Protein 8EI0 (pdb70)

Radius of gyration: 15.08 Å; Cα contacts (8 Å, |Δi|>4): 191; chains: 2; bounding box: 24×40×53 Å

B-factor: mean 26.37, std 10.29, range [13.26, 81.6]

Secondary structure (DSSP, 8-state):
--PPPHHHHHHHHHHHHHTT-HHHHHHHHHHHHHH-TT-HHHHHHHHHHHHHTT-HHHHHHHHHHHHHH-TT-HHHHHHHHHHHHHTT-HHHHHHHHHHHHHHHHHHT---TTHHHHHHHHHHHHHHHHHH-/--HHHHHH---

Structure (mmCIF, N/CA/C/O backbone):
data_8EI0
#
_entry.id   8EI0
#
_cell.length_a   82.560
_cell.length_b   46.960
_cell.length_c   53.620
_cell.angle_alpha   90.000
_cell.angle_beta   126.480
_cell.angle_gamma   90.000
#
_symmetry.space_group_name_H-M   'C 1 2 1'
#
loop_
_entity.id
_entity.type
_entity.pdbx_description
1 polymer 'E3 ubiquitin-protein ligase CHIP'
2 polymer H318
3 non-polymer 'SULFATE ION'
4 non-polymer "N,N'-(1,4-phenylene)diacetamide"
5 non-polymer 1,2-ETHANEDIOL
6 water water
#
loop_
_atom_site.group_PDB
_atom_site.id
_atom_site.type_symbol
_atom_site.label_atom_id
_atom_site.label_alt_id
_atom_site.label_comp_id
_atom_site.label_asym_id
_atom_site.label_entity_id
_atom_site.label_seq_id
_atom_site.pdbx_PDB_ins_code
_atom_site.Cartn_x
_atom_site.Cartn_y
_atom_site.Cartn_z
_atom_site.occupancy
_atom_site.B_iso_or_equiv
_atom_site.auth_seq_id
_atom_site.auth_comp_id
_atom_site.auth_asym_id
_atom_site.auth_atom_id
_atom_site.pdbx_PDB_model_num
ATOM 1 N N . GLY A 1 1 ? 12.548 -20.038 -19.302 1.00 43.46 21 GLY A N 1
ATOM 2 C CA . GLY A 1 1 ? 11.613 -19.169 -18.614 1.00 39.85 21 GLY A CA 1
ATOM 3 C C . GLY A 1 1 ? 11.836 -17.705 -18.940 1.00 39.50 21 GLY A C 1
ATOM 4 O O . GLY A 1 1 ? 12.482 -17.354 -19.933 1.00 42.29 21 GLY A O 1
ATOM 5 N N . ALA A 1 2 ? 11.297 -16.834 -18.098 1.00 34.66 22 ALA A N 1
ATOM 6 C CA . ALA A 1 2 ? 11.439 -15.399 -18.271 1.00 39.96 22 ALA A CA 1
ATOM 7 C C . ALA A 1 2 ? 12.240 -14.822 -17.114 1.00 41.68 22 ALA A C 1
ATOM 8 O O . ALA A 1 2 ? 12.051 -15.214 -15.957 1.00 48.77 22 ALA A O 1
ATOM 10 N N . SER A 1 3 ? 13.142 -13.898 -17.435 1.00 46.20 23 SER A N 1
ATOM 11 C CA . SER A 1 3 ? 13.783 -13.087 -16.416 1.00 47.55 23 SER A CA 1
ATOM 12 C C . SER A 1 3 ? 13.026 -11.775 -16.313 1.00 45.53 23 SER A C 1
ATOM 13 O O . SER A 1 3 ? 12.964 -11.022 -17.301 1.00 44.80 23 SER A O 1
ATOM 16 N N . PRO A 1 4 ? 12.432 -11.471 -15.170 1.00 42.95 24 PRO A N 1
ATOM 17 C CA . PRO A 1 4 ? 11.655 -10.234 -15.041 1.00 34.74 24 PRO A CA 1
ATOM 18 C C . PRO A 1 4 ? 12.541 -9.001 -15.157 1.00 38.58 24 PRO A C 1
ATOM 19 O O . PRO A 1 4 ? 13.772 -9.067 -15.137 1.00 36.48 24 PRO A O 1
ATOM 23 N N . SER A 1 5 ? 11.888 -7.853 -15.295 1.00 28.63 25 SER A N 1
ATOM 24 C CA . SER A 1 5 ? 12.603 -6.609 -15.096 1.00 29.83 25 SER A CA 1
ATOM 25 C C . SER A 1 5 ? 12.819 -6.393 -13.599 1.00 21.71 25 SER A C 1
ATOM 26 O O . SER A 1 5 ? 12.246 -7.092 -12.755 1.00 24.60 25 SER A O 1
ATOM 29 N N . ALA A 1 6 ? 13.687 -5.437 -13.284 1.00 28.29 26 ALA A N 1
ATOM 30 C CA . ALA A 1 6 ? 13.877 -5.055 -11.887 1.00 20.15 26 ALA A CA 1
ATOM 31 C C . ALA A 1 6 ? 12.578 -4.524 -11.281 1.00 25.31 26 ALA A C 1
ATOM 32 O O . ALA A 1 6 ? 12.228 -4.868 -10.145 1.00 24.21 26 ALA A O 1
ATOM 34 N N . GLN A 1 7 ? 11.838 -3.710 -12.042 1.00 25.46 27 GLN A N 1
ATOM 35 C CA . GLN A 1 7 ? 10.548 -3.202 -11.579 1.00 27.85 27 GLN A CA 1
ATOM 36 C C . GLN A 1 7 ? 9.599 -4.348 -11.263 1.00 21.54 27 GLN A C 1
ATOM 37 O O . GLN A 1 7 ? 8.867 -4.317 -10.268 1.00 23.53 27 GLN A O 1
ATOM 43 N N . GLU A 1 8 ? 9.596 -5.386 -12.097 1.00 27.31 28 GLU A N 1
ATOM 44 C CA . GLU A 1 8 ? 8.724 -6.516 -11.814 1.00 22.09 28 GLU A CA 1
ATOM 45 C C . GLU A 1 8 ? 9.138 -7.265 -10.549 1.00 21.72 28 GLU A C 1
ATOM 46 O O . GLU A 1 8 ? 8.280 -7.758 -9.811 1.00 24.62 28 GLU A O 1
ATOM 52 N N . LEU A 1 9 ? 10.441 -7.357 -10.273 1.00 22.92 29 LEU A N 1
ATOM 53 C CA . LEU A 1 9 ? 10.858 -8.019 -9.045 1.00 23.48 29 LEU A CA 1
ATOM 54 C C . LEU A 1 9 ? 10.597 -7.164 -7.809 1.00 17.98 29 LEU A C 1
ATOM 55 O O . LEU A 1 9 ? 10.302 -7.709 -6.736 1.00 20.50 29 LEU A O 1
ATOM 60 N N . LYS A 1 10 ? 10.692 -5.839 -7.939 1.00 18.50 30 LYS A N 1
ATOM 61 C CA . LYS A 1 10 ? 10.257 -4.973 -6.850 1.00 19.28 30 LYS A CA 1
ATOM 62 C C . LYS A 1 10 ? 8.792 -5.210 -6.520 1.00 17.57 30 LYS A C 1
ATOM 63 O O . LYS A 1 10 ? 8.412 -5.311 -5.351 1.00 18.06 30 LYS A O 1
ATOM 69 N N . GLU A 1 11 ? 7.946 -5.285 -7.549 1.00 18.66 31 GLU A N 1
ATOM 70 C CA . GLU A 1 11 ? 6.523 -5.477 -7.289 1.00 23.01 31 GLU A CA 1
ATOM 71 C C . GLU A 1 11 ? 6.273 -6.818 -6.627 1.00 18.60 31 GLU A C 1
ATOM 72 O O . GLU A 1 11 ? 5.479 -6.925 -5.693 1.00 20.75 31 GLU A O 1
ATOM 78 N N . GLN A 1 12 ? 6.982 -7.850 -7.079 1.00 20.69 32 GLN A N 1
ATOM 79 C CA . GLN A 1 12 ? 6.893 -9.153 -6.437 1.00 20.32 32 GLN A CA 1
ATOM 80 C C . GLN A 1 12 ? 7.360 -9.101 -4.983 1.00 19.73 32 GLN A C 1
ATOM 81 O O . GLN A 1 12 ? 6.714 -9.654 -4.091 1.00 22.80 32 GLN A O 1
ATOM 87 N N . GLY A 1 13 ? 8.476 -8.421 -4.716 1.00 19.10 33 GLY A N 1
ATOM 88 C CA . GLY A 1 13 ? 8.911 -8.262 -3.340 1.00 19.04 33 GLY A CA 1
ATOM 89 C C . GLY A 1 13 ? 7.902 -7.509 -2.495 1.00 17.54 33 GLY A C 1
ATOM 90 O O . GLY A 1 13 ? 7.687 -7.838 -1.326 1.00 18.47 33 GLY A O 1
ATOM 91 N N . ASN A 1 14 ? 7.261 -6.492 -3.085 1.00 18.00 34 ASN A N 1
ATOM 92 C CA . ASN A 1 14 ? 6.233 -5.748 -2.364 1.00 19.51 34 ASN A CA 1
ATOM 93 C C . ASN A 1 14 ? 5.085 -6.664 -1.975 1.00 18.19 34 ASN A C 1
ATOM 94 O O . ASN A 1 14 ? 4.593 -6.613 -0.842 1.00 20.45 34 ASN A O 1
ATOM 99 N N . ARG A 1 15 ? 4.663 -7.529 -2.902 1.00 19.06 35 ARG A N 1
ATOM 100 C CA . ARG A 1 15 ? 3.600 -8.476 -2.579 1.00 22.95 35 ARG A CA 1
ATOM 101 C C . ARG A 1 15 ? 4.024 -9.393 -1.441 1.00 23.35 35 ARG A C 1
ATOM 102 O O . ARG A 1 15 ? 3.284 -9.578 -0.472 1.00 23.34 35 ARG A O 1
ATOM 110 N N . LEU A 1 16 ? 5.238 -9.943 -1.519 1.00 22.92 36 LEU A N 1
ATOM 111 C CA . LEU A 1 16 ? 5.718 -10.798 -0.439 1.00 22.15 36 LEU A CA 1
ATOM 112 C C . LEU A 1 16 ? 5.806 -10.053 0.890 1.00 23.29 36 LEU A C 1
ATOM 113 O O . LEU A 1 16 ? 5.524 -10.625 1.950 1.00 22.83 36 LEU A O 1
ATOM 118 N N . PHE A 1 17 ? 6.229 -8.781 0.869 1.00 18.91 37 PHE A N 1
ATOM 119 C CA . PHE A 1 17 ? 6.278 -8.018 2.109 1.00 19.70 37 PHE A CA 1
ATOM 120 C C . PHE A 1 17 ? 4.900 -7.906 2.751 1.00 20.96 37 PHE A C 1
ATOM 121 O O . PHE A 1 17 ? 4.750 -8.079 3.964 1.00 22.21 37 PHE A O 1
ATOM 129 N N . VAL A 1 18 ? 3.882 -7.594 1.954 1.00 20.39 38 VAL A N 1
ATOM 130 C CA . VAL A 1 18 ? 2.548 -7.462 2.507 1.00 23.99 38 VAL A CA 1
ATOM 131 C C . VAL A 1 18 ? 2.073 -8.776 3.112 1.00 28.93 38 VAL A C 1
ATOM 132 O O . VAL A 1 18 ? 1.143 -8.797 3.914 1.00 28.10 38 VAL A O 1
ATOM 136 N N . GLY A 1 19 ? 2.770 -9.870 2.845 1.00 34.46 39 GLY A N 1
ATOM 137 C CA . GLY A 1 19 ? 2.379 -11.115 3.455 1.00 30.84 39 GLY A CA 1
ATOM 138 C C . GLY A 1 19 ? 3.285 -11.713 4.473 1.00 35.45 39 GLY A C 1
ATOM 139 O O . GLY A 1 19 ? 3.165 -12.916 4.748 1.00 32.12 39 GLY A O 1
ATOM 140 N N . ARG A 1 20 ? 4.170 -10.926 5.051 1.00 24.42 40 ARG A N 1
ATOM 141 C CA . ARG A 1 20 ? 4.910 -11.316 6.213 1.00 27.46 40 ARG A CA 1
ATOM 142 C C . ARG A 1 20 ? 5.889 -12.410 5.819 1.00 24.38 40 ARG A C 1
ATOM 143 O O . ARG A 1 20 ? 6.366 -13.160 6.668 1.00 34.02 40 ARG A O 1
ATOM 151 N N . LYS A 1 21 ? 6.148 -12.504 4.502 1.00 24.03 41 LYS A N 1
ATOM 152 C CA . LYS A 1 21 ? 7.174 -13.382 3.918 1.00 21.91 41 LYS A CA 1
ATOM 153 C C . LYS A 1 21 ? 8.454 -12.561 3.755 1.00 19.06 41 LYS A C 1
ATOM 154 O O . LYS A 1 21 ? 8.898 -12.250 2.645 1.00 20.12 41 LYS A O 1
ATOM 160 N N . TYR A 1 22 ? 9.047 -12.219 4.899 1.00 19.37 42 TYR A N 1
ATOM 161 C CA . TYR A 1 22 ? 10.118 -11.220 4.90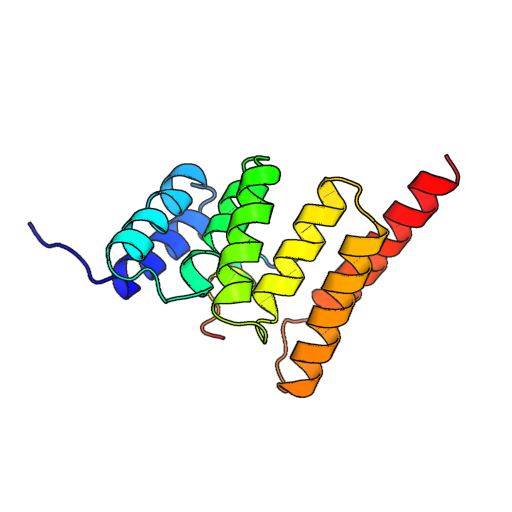3 1.00 19.43 42 TYR A CA 1
ATOM 162 C C . TYR A 1 22 ? 11.412 -11.708 4.270 1.00 21.52 42 TYR A C 1
ATOM 163 O O . TYR A 1 22 ? 12.003 -10.953 3.477 1.00 18.62 42 TYR A O 1
ATOM 172 N N . PRO A 1 23 ? 11.925 -12.912 4.572 1.00 18.42 43 PRO A N 1
ATOM 173 C CA . PRO A 1 23 ? 13.129 -13.381 3.863 1.00 18.18 43 PRO A CA 1
ATOM 174 C C . PRO A 1 23 ? 12.911 -13.521 2.370 1.00 17.31 43 PRO A C 1
ATOM 175 O O . PRO A 1 23 ? 13.793 -13.179 1.574 1.00 18.33 43 PRO A O 1
ATOM 179 N N . GLU A 1 24 ? 11.747 -14.026 1.964 1.00 17.90 44 GLU A N 1
ATOM 180 C CA . GLU A 1 24 ? 11.450 -14.145 0.547 1.00 15.38 44 GLU A CA 1
ATOM 181 C C . GLU A 1 24 ? 11.386 -12.783 -0.127 1.00 17.12 44 GLU A C 1
ATOM 182 O O . GLU A 1 24 ? 11.877 -12.617 -1.247 1.00 17.49 44 GLU A O 1
ATOM 188 N N . ALA A 1 25 ? 10.742 -11.812 0.522 1.00 17.52 45 ALA A N 1
ATOM 189 C CA . ALA A 1 25 ? 10.703 -10.460 -0.029 1.00 15.23 45 ALA A CA 1
ATOM 190 C C . ALA A 1 25 ? 12.111 -9.905 -0.175 1.00 14.37 45 ALA A C 1
ATOM 191 O O . ALA A 1 25 ? 12.463 -9.343 -1.215 1.00 15.84 45 ALA A O 1
ATOM 193 N N . ALA A 1 26 ? 12.931 -10.047 0.871 1.00 14.57 46 ALA A N 1
ATOM 194 C CA . ALA A 1 26 ? 14.288 -9.499 0.811 1.00 13.82 46 ALA A CA 1
ATOM 195 C C . ALA A 1 26 ? 15.072 -10.121 -0.333 1.00 14.17 46 ALA A C 1
ATOM 196 O O . ALA A 1 26 ? 15.806 -9.425 -1.043 1.00 15.63 46 ALA A O 1
ATOM 198 N N . ALA A 1 27 ? 14.916 -11.430 -0.550 1.00 17.18 47 ALA A N 1
ATOM 199 C CA . ALA A 1 27 ? 15.623 -12.054 -1.661 1.00 15.35 47 ALA A CA 1
ATOM 200 C C . ALA A 1 27 ? 15.148 -11.500 -2.998 1.00 14.76 47 ALA A C 1
ATOM 201 O O . ALA A 1 27 ? 15.951 -11.306 -3.917 1.00 16.33 47 ALA A O 1
ATOM 203 N N A CYS A 1 28 ? 13.840 -11.254 -3.135 0.51 16.64 48 CYS A N 1
ATOM 204 N N B CYS A 1 28 ? 13.864 -11.183 -3.099 0.49 16.66 48 CYS A N 1
ATOM 205 C CA A CYS A 1 28 ? 13.320 -10.641 -4.359 0.51 16.29 48 CYS A CA 1
ATOM 206 C CA B CYS A 1 28 ? 13.352 -10.673 -4.361 0.49 16.24 48 CYS A CA 1
ATOM 207 C C A CYS A 1 28 ? 13.943 -9.278 -4.604 0.51 14.98 48 CYS A C 1
ATOM 208 C C B CYS A 1 28 ? 13.848 -9.254 -4.626 0.49 14.96 48 CYS A C 1
ATOM 209 O O A CYS A 1 28 ? 14.370 -8.968 -5.723 0.51 15.07 48 CYS A O 1
ATOM 210 O O B CYS A 1 28 ? 14.150 -8.901 -5.774 0.49 15.02 48 CYS A O 1
ATOM 215 N N . TYR A 1 29 ? 13.956 -8.426 -3.575 1.00 15.62 49 TYR A N 1
ATOM 216 C CA . TYR A 1 29 ? 14.564 -7.115 -3.736 1.00 16.24 49 TYR A CA 1
ATOM 217 C C . TYR A 1 29 ? 16.029 -7.265 -4.110 1.00 15.49 49 TYR A C 1
ATOM 218 O O . TYR A 1 29 ? 16.557 -6.484 -4.903 1.00 15.05 49 TYR A O 1
ATOM 227 N N . GLY A 1 30 ? 16.700 -8.286 -3.563 1.00 14.84 50 GLY A N 1
ATOM 228 C CA . GLY A 1 30 ? 18.069 -8.545 -3.970 1.00 17.42 50 GLY A CA 1
ATOM 229 C C . GLY A 1 30 ? 18.186 -8.880 -5.445 1.00 14.75 50 GLY A C 1
ATOM 230 O O . GLY A 1 30 ? 19.144 -8.469 -6.109 1.00 16.39 50 GLY A O 1
ATOM 231 N N . ARG A 1 31 ? 17.221 -9.633 -5.980 1.00 14.26 51 ARG A N 1
ATOM 232 C CA . ARG A 1 31 ? 17.253 -9.945 -7.409 1.00 15.16 51 ARG A CA 1
ATOM 233 C C . ARG A 1 31 ? 16.976 -8.699 -8.247 1.00 15.65 51 ARG A C 1
ATOM 234 O O . ARG A 1 31 ? 17.543 -8.548 -9.336 1.00 15.83 51 ARG A O 1
ATOM 242 N N . ALA A 1 32 ? 16.133 -7.785 -7.743 1.00 14.13 52 ALA A N 1
ATOM 243 C CA . ALA A 1 32 ? 15.944 -6.497 -8.407 1.00 14.18 52 ALA A CA 1
ATOM 244 C C . ALA A 1 32 ? 17.240 -5.701 -8.443 1.00 13.71 52 ALA A C 1
ATOM 245 O O . ALA A 1 32 ? 17.589 -5.121 -9.475 1.00 16.12 52 ALA A O 1
ATOM 247 N N . ILE A 1 33 ? 17.973 -5.685 -7.325 1.00 13.26 53 ILE A N 1
ATOM 248 C CA . ILE A 1 33 ? 19.265 -5.008 -7.262 1.00 15.83 53 ILE A CA 1
ATOM 249 C C . ILE A 1 33 ? 20.246 -5.616 -8.257 1.00 14.05 53 ILE A C 1
ATOM 250 O O . ILE A 1 33 ? 20.983 -4.896 -8.939 1.00 17.32 53 ILE A O 1
ATOM 255 N N . THR A 1 34 ? 20.285 -6.946 -8.345 1.00 15.13 54 THR A N 1
ATOM 256 C CA . THR A 1 34 ? 21.139 -7.595 -9.340 1.00 15.35 54 THR A CA 1
ATOM 257 C C . THR A 1 34 ? 20.843 -7.071 -10.743 1.00 17.64 54 THR A C 1
ATOM 258 O O . THR A 1 34 ? 21.766 -6.833 -11.539 1.00 20.02 54 THR A O 1
ATOM 262 N N . ARG A 1 35 ? 19.571 -6.821 -11.048 1.00 17.17 55 ARG A N 1
ATOM 263 C CA . ARG A 1 35 ? 19.232 -6.321 -12.378 1.00 19.12 55 ARG A CA 1
ATOM 264 C C . ARG A 1 35 ? 19.531 -4.839 -12.525 1.00 19.77 55 ARG A C 1
ATOM 265 O O . ARG A 1 35 ? 20.009 -4.400 -13.575 1.00 22.80 55 ARG A O 1
ATOM 273 N N . ASN A 1 36 ? 19.240 -4.045 -11.508 1.00 17.98 56 ASN A N 1
ATOM 274 C CA . ASN A 1 36 ? 19.508 -2.608 -11.554 1.00 18.44 56 ASN A CA 1
ATOM 275 C C . ASN A 1 36 ? 19.880 -2.160 -10.159 1.00 17.65 56 ASN A C 1
ATOM 276 O O . ASN A 1 36 ? 19.002 -1.972 -9.300 1.00 15.72 56 ASN A O 1
ATOM 281 N N . PRO A 1 37 ? 21.167 -1.963 -9.888 1.00 19.16 57 PRO A N 1
ATOM 282 C CA . PRO A 1 37 ? 21.602 -1.569 -8.544 1.00 19.13 57 PRO A CA 1
ATOM 283 C C . PRO A 1 37 ? 21.571 -0.069 -8.287 1.00 23.56 57 PRO A C 1
ATOM 284 O O . PRO A 1 37 ? 22.033 0.360 -7.227 1.00 22.66 57 PRO A O 1
ATOM 288 N N . LEU A 1 38 ? 21.001 0.720 -9.203 1.00 20.75 58 LEU A N 1
ATOM 289 C CA . LEU A 1 38 ? 20.980 2.172 -9.092 1.00 21.75 58 LEU A CA 1
ATOM 290 C C . LEU A 1 38 ? 19.620 2.724 -8.671 1.00 21.29 58 LEU A C 1
ATOM 291 O O . LEU A 1 38 ? 19.357 3.923 -8.850 1.00 25.33 58 LEU A O 1
ATOM 296 N N . VAL A 1 39 ? 18.756 1.890 -8.100 1.00 18.10 59 VAL A N 1
ATOM 297 C CA . VAL A 1 39 ? 17.406 2.283 -7.711 1.00 16.92 59 VAL A CA 1
ATOM 298 C C . VAL A 1 39 ? 17.307 2.220 -6.187 1.00 18.94 59 VAL A C 1
ATOM 299 O O . VAL A 1 39 ? 17.343 1.136 -5.587 1.00 18.85 59 VAL A O 1
ATOM 303 N N . ALA A 1 40 ? 17.167 3.387 -5.553 1.00 18.48 60 ALA A N 1
ATOM 304 C CA . ALA A 1 40 ? 17.274 3.451 -4.099 1.00 18.54 60 ALA A CA 1
ATOM 305 C C . ALA A 1 40 ? 16.180 2.643 -3.422 1.00 18.95 60 ALA A C 1
ATOM 306 O O . ALA A 1 40 ? 16.415 2.029 -2.377 1.00 19.33 60 ALA A O 1
ATOM 308 N N . VAL A 1 41 ? 14.986 2.605 -4.018 1.00 16.97 61 VAL A N 1
ATOM 309 C CA . VAL A 1 41 ? 13.841 2.055 -3.309 1.00 16.62 61 VAL A CA 1
ATOM 310 C C . VAL A 1 41 ? 14.005 0.556 -3.084 1.00 16.16 61 VAL A C 1
ATOM 311 O O . VAL A 1 41 ? 13.415 0.003 -2.147 1.00 16.16 61 VAL A O 1
ATOM 315 N N . TYR A 1 42 ? 14.781 -0.135 -3.928 1.00 17.10 62 TYR A N 1
ATOM 316 C CA . TYR A 1 42 ? 14.970 -1.559 -3.687 1.00 15.58 62 TYR A CA 1
ATOM 317 C C . TYR A 1 42 ? 15.656 -1.758 -2.350 1.00 16.52 62 TYR A C 1
ATOM 318 O O . TYR A 1 42 ? 15.327 -2.679 -1.603 1.00 15.91 62 TYR A O 1
ATOM 327 N N . TYR A 1 43 ? 16.643 -0.909 -2.062 1.00 15.53 63 TYR A N 1
ATOM 328 C CA . TYR A 1 43 ? 17.375 -1.001 -0.801 1.00 14.83 63 TYR A CA 1
ATOM 329 C C . TYR A 1 43 ? 16.511 -0.587 0.379 1.00 14.70 63 TYR A C 1
ATOM 330 O O . TYR A 1 43 ? 16.571 -1.207 1.441 1.00 16.61 63 TYR A O 1
ATOM 339 N N A THR A 1 44 ? 15.722 0.466 0.209 0.47 15.02 64 THR A N 1
ATOM 340 N N B THR A 1 44 ? 15.729 0.493 0.238 0.53 14.99 64 THR A N 1
ATOM 341 C CA A THR A 1 44 ? 14.874 0.926 1.294 0.47 15.63 64 THR A CA 1
ATOM 342 C CA B THR A 1 44 ? 14.854 0.904 1.337 0.53 15.63 64 THR A CA 1
ATOM 343 C C A THR A 1 44 ? 13.837 -0.122 1.665 0.47 17.21 64 THR A C 1
ATOM 344 C C B THR A 1 44 ? 13.856 -0.179 1.681 0.53 17.19 64 THR A C 1
ATOM 345 O O A THR A 1 44 ? 13.559 -0.341 2.851 0.47 17.31 64 THR A O 1
ATOM 346 O O B THR A 1 44 ? 13.615 -0.472 2.859 0.53 17.28 64 THR A O 1
ATOM 353 N N . ASN A 1 45 ? 13.244 -0.772 0.662 1.00 14.51 65 ASN A N 1
ATOM 354 C CA . ASN A 1 45 ? 12.251 -1.802 0.941 1.00 14.39 65 ASN A CA 1
ATOM 355 C C . ASN A 1 45 ? 12.905 -3.019 1.565 1.00 15.70 65 ASN A C 1
ATOM 356 O O . ASN A 1 45 ? 12.344 -3.622 2.487 1.00 15.04 65 ASN A O 1
ATOM 361 N N . ARG A 1 46 ? 14.089 -3.391 1.086 1.00 14.48 66 ARG A N 1
ATOM 362 C CA . ARG A 1 46 ? 14.776 -4.522 1.700 1.00 14.69 66 ARG A CA 1
ATOM 363 C C . ARG A 1 46 ? 15.189 -4.191 3.128 1.00 15.14 66 ARG A C 1
ATOM 364 O O . ARG A 1 46 ? 15.171 -5.066 3.998 1.00 16.35 66 ARG A O 1
ATOM 372 N N . ALA A 1 47 ? 15.542 -2.925 3.398 1.00 15.75 67 ALA A N 1
ATOM 373 C CA . ALA A 1 47 ? 15.911 -2.561 4.761 1.00 15.76 67 ALA A CA 1
ATOM 374 C C . ALA A 1 47 ? 14.781 -2.861 5.734 1.00 14.42 67 ALA A C 1
ATOM 375 O O . ALA A 1 47 ? 15.025 -3.318 6.854 1.00 16.13 67 ALA A O 1
ATOM 377 N N . LEU A 1 48 ? 13.531 -2.617 5.320 1.00 15.26 68 LEU A N 1
ATOM 378 C CA . LEU A 1 48 ? 12.404 -2.911 6.193 1.00 16.28 68 LEU A CA 1
ATOM 379 C C . LEU A 1 48 ? 12.214 -4.414 6.373 1.00 18.48 68 LEU A C 1
ATOM 380 O O . LEU A 1 48 ? 11.830 -4.855 7.462 1.00 18.03 68 LEU A O 1
ATOM 385 N N . C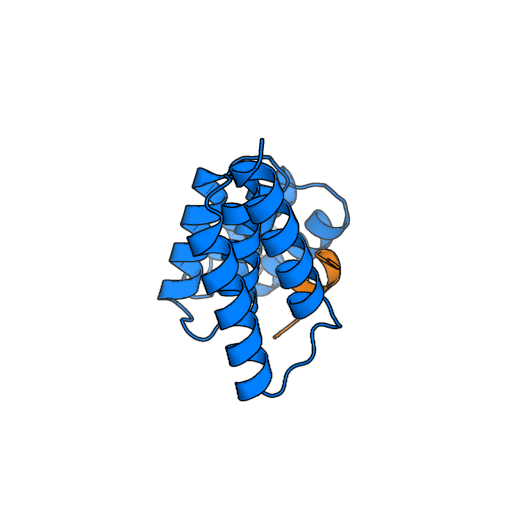YS A 1 49 ? 12.495 -5.211 5.334 1.00 16.51 69 CYS A N 1
ATOM 386 C CA . CYS A 1 49 ? 12.466 -6.664 5.507 1.00 17.23 69 CYS A CA 1
ATOM 387 C C . CYS A 1 49 ? 13.450 -7.071 6.590 1.00 18.04 69 CYS A C 1
ATOM 388 O O . CYS A 1 49 ? 13.129 -7.877 7.475 1.00 18.92 69 CYS A O 1
ATOM 391 N N . TYR A 1 50 ? 14.661 -6.514 6.532 1.00 15.89 70 TYR A N 1
ATOM 392 C CA . TYR A 1 50 ? 15.679 -6.842 7.518 1.00 16.70 70 TYR A CA 1
ATOM 393 C C . TYR A 1 50 ? 15.243 -6.396 8.908 1.00 22.13 70 TYR A C 1
ATOM 394 O O . TYR A 1 50 ? 15.445 -7.120 9.889 1.00 19.44 70 TYR A O 1
ATOM 403 N N . LEU A 1 51 ? 14.626 -5.213 9.014 1.00 18.35 71 LEU A N 1
ATOM 404 C CA . LEU A 1 51 ? 14.139 -4.767 10.315 1.00 18.80 71 LEU A CA 1
ATOM 405 C C . LEU A 1 51 ? 13.101 -5.740 10.861 1.00 19.12 71 LEU A C 1
ATOM 406 O O . LEU A 1 51 ? 13.146 -6.097 12.044 1.00 20.79 71 LEU A O 1
ATOM 411 N N . LYS A 1 52 ? 12.164 -6.183 10.009 1.00 18.22 72 LYS A N 1
ATOM 412 C CA . LYS A 1 52 ? 11.171 -7.162 10.449 1.00 19.41 72 LYS A CA 1
ATOM 413 C C . LYS A 1 52 ? 11.822 -8.469 10.879 1.00 23.91 72 LYS A C 1
ATOM 414 O O . LYS A 1 52 ? 11.305 -9.150 11.773 1.00 23.57 72 LYS A O 1
ATOM 420 N N A MET A 1 53 ? 12.947 -8.829 10.256 0.49 20.87 73 MET A N 1
ATOM 421 N N B MET A 1 53 ? 12.950 -8.835 10.275 0.51 20.86 73 MET A N 1
ATOM 422 C CA A MET A 1 53 ? 13.723 -10.021 10.581 0.49 20.70 73 MET A CA 1
ATOM 423 C CA B MET A 1 53 ? 13.668 -10.045 10.651 0.51 20.66 73 MET A CA 1
ATOM 424 C C A MET A 1 53 ? 14.685 -9.812 11.750 0.49 22.87 73 MET A C 1
ATOM 425 C C B MET A 1 53 ? 14.668 -9.822 11.779 0.51 22.89 73 MET A C 1
ATOM 426 O O A MET A 1 53 ? 15.437 -10.736 12.076 0.49 23.78 73 MET A O 1
ATOM 427 O O B MET A 1 53 ? 15.433 -10.737 12.097 0.51 23.78 73 MET A O 1
ATOM 436 N N . GLN A 1 54 ? 14.687 -8.632 12.379 1.00 20.36 74 GLN A N 1
ATOM 437 C CA . GLN A 1 54 ? 15.568 -8.330 13.514 1.00 22.12 74 GLN A CA 1
ATOM 438 C C . GLN A 1 54 ? 17.050 -8.358 13.157 1.00 24.96 74 GLN A C 1
ATOM 439 O O . GLN A 1 54 ? 17.900 -8.593 14.019 1.00 26.02 74 GLN A O 1
ATOM 445 N N . GLN A 1 55 ? 17.362 -8.097 11.884 1.00 21.12 75 GLN A N 1
ATOM 446 C CA . GLN A 1 55 ? 18.738 -7.962 11.397 1.00 20.00 75 GLN A CA 1
ATOM 447 C C . GLN A 1 55 ? 19.044 -6.475 11.256 1.00 20.43 75 GLN A C 1
ATOM 448 O O . GLN A 1 55 ? 19.011 -5.897 10.169 1.00 19.44 75 GLN A O 1
ATOM 454 N N . HIS A 1 56 ? 19.359 -5.857 12.396 1.00 18.35 76 HIS A N 1
ATOM 455 C CA . HIS A 1 56 ? 19.433 -4.399 12.458 1.00 18.72 76 HIS A CA 1
ATOM 456 C C . HIS A 1 56 ? 20.630 -3.847 11.701 1.00 20.87 76 HIS A C 1
ATOM 457 O O . HIS A 1 56 ? 20.523 -2.803 11.055 1.00 19.34 76 HIS A O 1
ATOM 464 N N . GLU A 1 57 ? 21.776 -4.516 11.763 1.00 21.90 77 GLU A N 1
ATOM 465 C CA . GLU A 1 57 ? 22.929 -3.993 11.039 1.00 19.80 77 GLU A CA 1
ATOM 466 C C . GLU A 1 57 ? 22.693 -4.067 9.534 1.00 18.18 77 GLU A C 1
ATOM 467 O O . GLU A 1 57 ? 23.074 -3.154 8.788 1.00 20.38 77 GLU A O 1
ATOM 473 N N . GLN A 1 58 ? 22.049 -5.141 9.069 1.00 17.83 78 GLN A N 1
ATOM 474 C CA . GLN A 1 58 ? 21.728 -5.236 7.647 1.00 17.03 78 GLN A CA 1
ATOM 475 C C . GLN A 1 58 ? 20.711 -4.172 7.243 1.00 19.32 78 GLN A C 1
ATOM 476 O O . GLN A 1 58 ? 20.787 -3.622 6.136 1.00 17.75 78 GLN A O 1
ATOM 482 N N . ALA A 1 59 ? 19.740 -3.879 8.112 1.00 16.66 79 ALA A N 1
ATOM 483 C CA . ALA A 1 59 ? 18.782 -2.828 7.786 1.00 15.82 79 ALA A CA 1
ATOM 484 C C . ALA A 1 59 ? 19.473 -1.473 7.699 1.00 17.98 79 ALA A C 1
ATOM 485 O O . ALA A 1 59 ? 19.236 -0.710 6.759 1.00 17.36 79 ALA A O 1
ATOM 487 N N . LEU A 1 60 ? 20.350 -1.169 8.663 1.00 19.01 80 LEU A N 1
ATOM 488 C CA . LEU A 1 60 ? 21.084 0.095 8.612 1.00 16.38 80 LEU A CA 1
ATOM 489 C C . LEU A 1 60 ? 21.870 0.213 7.320 1.00 16.29 80 LEU A C 1
ATOM 490 O O . LEU A 1 60 ? 21.864 1.273 6.677 1.00 18.31 80 LEU A O 1
ATOM 495 N N . ALA A 1 61 ? 22.554 -0.863 6.925 1.00 17.66 81 ALA A N 1
ATOM 496 C CA . ALA A 1 61 ? 23.395 -0.810 5.734 1.00 17.56 81 ALA A CA 1
ATOM 497 C C . ALA A 1 61 ? 22.565 -0.542 4.486 1.00 18.26 81 ALA A C 1
ATOM 498 O O . ALA A 1 61 ? 22.990 0.211 3.604 1.00 17.70 81 ALA A O 1
ATOM 500 N N . ASP A 1 62 ? 21.381 -1.155 4.389 1.00 16.86 82 ASP A N 1
ATOM 501 C CA . ASP A 1 62 ? 20.536 -0.892 3.227 1.00 14.99 82 ASP A CA 1
ATOM 502 C C . ASP A 1 62 ? 20.037 0.548 3.218 1.00 17.97 82 ASP A C 1
ATOM 503 O O . ASP A 1 62 ? 19.959 1.172 2.149 1.00 16.07 82 ASP A O 1
ATOM 508 N N . CYS A 1 63 ? 19.659 1.079 4.386 1.00 17.75 83 CYS A N 1
ATOM 509 C CA . CYS A 1 63 ? 19.292 2.493 4.457 1.00 17.38 83 CYS A CA 1
ATOM 510 C C . CYS A 1 63 ? 20.417 3.384 3.954 1.00 17.18 83 CYS A C 1
ATOM 511 O O . CYS A 1 63 ? 20.159 4.365 3.239 1.00 18.27 83 CYS A O 1
ATOM 514 N N . ARG A 1 64 ? 21.671 3.070 4.333 1.00 17.09 84 ARG A N 1
ATOM 515 C CA . ARG A 1 64 ? 22.797 3.881 3.880 1.00 19.52 84 ARG A CA 1
ATOM 516 C C . ARG A 1 64 ? 22.984 3.777 2.377 1.00 18.33 84 ARG A C 1
ATOM 517 O O . ARG A 1 64 ? 23.284 4.782 1.720 1.00 19.34 84 ARG A O 1
ATOM 525 N N . ARG A 1 65 ? 22.794 2.576 1.810 1.00 17.38 85 ARG A N 1
ATOM 526 C CA . ARG A 1 65 ? 22.872 2.425 0.353 1.00 17.60 85 ARG A CA 1
ATOM 527 C C . ARG A 1 65 ? 21.793 3.252 -0.337 1.00 17.93 85 ARG A C 1
ATOM 528 O O . ARG A 1 65 ? 22.054 3.929 -1.339 1.00 18.06 85 ARG A O 1
ATOM 536 N N . ALA A 1 66 ? 20.578 3.234 0.205 1.00 16.92 86 ALA A N 1
ATOM 537 C CA . ALA A 1 66 ? 19.510 4.027 -0.380 1.00 16.78 86 ALA A CA 1
ATOM 538 C C . ALA A 1 66 ? 19.832 5.506 -0.326 1.00 17.11 86 ALA A C 1
ATOM 539 O O . ALA A 1 66 ? 19.564 6.233 -1.281 1.00 18.30 86 ALA A O 1
ATOM 541 N N . LEU A 1 67 ? 20.345 5.979 0.812 1.00 17.17 87 LEU A N 1
ATOM 542 C CA . LEU A 1 67 ? 20.572 7.419 0.963 1.00 16.15 87 LEU A CA 1
ATOM 543 C C . LEU A 1 67 ? 21.713 7.912 0.088 1.00 16.85 87 LEU A C 1
ATOM 544 O O . LEU A 1 67 ? 21.727 9.096 -0.289 1.00 18.24 87 LEU A O 1
ATOM 549 N N . GLU A 1 68 ? 22.664 7.038 -0.250 1.00 16.99 88 GLU A N 1
ATOM 550 C CA . GLU A 1 68 ? 23.698 7.415 -1.208 1.00 16.87 88 GLU A CA 1
ATOM 551 C C . GLU A 1 68 ? 23.122 7.582 -2.610 1.00 20.79 88 GLU A C 1
ATOM 552 O O . GLU A 1 68 ? 23.603 8.418 -3.385 1.00 23.26 88 GLU A O 1
ATOM 558 N N . LEU A 1 69 ? 22.087 6.813 -2.951 1.00 19.23 89 LEU A N 1
ATOM 559 C CA . LEU A 1 69 ? 21.442 6.952 -4.246 1.00 23.16 89 LEU A CA 1
ATOM 560 C C . LEU A 1 69 ? 20.385 8.047 -4.274 1.00 24.00 89 LEU A C 1
ATOM 561 O O . LEU A 1 69 ? 20.163 8.649 -5.331 1.00 27.70 89 LEU A O 1
ATOM 566 N N . ASP A 1 70 ? 19.709 8.323 -3.151 1.00 21.18 90 ASP A N 1
ATOM 567 C CA . ASP A 1 70 ? 18.644 9.332 -3.125 1.00 20.57 90 ASP A CA 1
ATOM 568 C C . ASP A 1 70 ? 18.668 10.001 -1.752 1.00 22.60 90 ASP A C 1
ATOM 569 O O . ASP A 1 70 ? 17.963 9.576 -0.831 1.00 20.22 90 ASP A O 1
ATOM 574 N N . GLY A 1 71 ? 19.460 11.066 -1.635 1.00 19.91 91 GLY A N 1
ATOM 575 C CA . GLY A 1 71 ? 19.582 11.733 -0.346 1.00 20.81 91 GLY A CA 1
ATOM 576 C C . GLY A 1 71 ? 18.354 12.514 0.074 1.00 20.42 91 GLY A C 1
ATOM 577 O O . GLY A 1 71 ? 18.293 12.977 1.220 1.00 23.47 91 GLY A O 1
ATOM 578 N N . GLN A 1 72 ? 17.384 12.669 -0.823 1.00 21.77 92 GLN A N 1
ATOM 579 C CA . GLN A 1 72 ? 16.146 13.370 -0.546 1.00 22.05 92 GLN A CA 1
ATOM 580 C C . GLN A 1 72 ? 15.049 12.422 -0.073 1.00 19.84 92 GLN A C 1
ATOM 581 O O . GLN A 1 72 ? 13.925 12.870 0.167 1.00 20.93 92 GLN A O 1
ATOM 587 N N . SER A 1 73 ? 15.339 11.131 0.078 1.00 19.69 93 SER A N 1
ATOM 588 C CA . SER A 1 73 ? 14.274 10.156 0.299 1.00 19.04 93 SER A CA 1
ATOM 589 C C . SER A 1 73 ? 13.689 10.295 1.697 1.00 19.13 93 SER A C 1
ATOM 590 O O . SER A 1 73 ? 14.397 10.118 2.696 1.00 18.77 93 SER A O 1
ATOM 593 N N . VAL A 1 74 ? 12.388 10.591 1.759 1.00 18.86 94 VAL A N 1
ATOM 594 C CA . VAL A 1 74 ? 11.657 10.557 3.022 1.00 18.58 94 VAL A CA 1
ATOM 595 C C . VAL A 1 74 ? 11.684 9.141 3.592 1.00 18.04 94 VAL A C 1
ATOM 596 O O . VAL A 1 74 ? 12.015 8.932 4.763 1.00 17.22 94 VAL A O 1
ATOM 600 N N . LYS A 1 75 ? 11.324 8.143 2.764 1.00 19.66 95 LYS A N 1
ATOM 601 C CA . LYS A 1 75 ? 11.202 6.775 3.257 1.00 18.30 95 LYS A CA 1
ATOM 602 C C . LYS A 1 75 ? 12.528 6.260 3.805 1.00 18.36 95 LYS A C 1
ATOM 603 O O . LYS A 1 75 ? 12.562 5.575 4.838 1.00 18.87 95 LYS A O 1
ATOM 609 N N . ALA A 1 76 ? 13.640 6.584 3.137 1.00 17.64 96 ALA A N 1
ATOM 610 C CA . ALA A 1 76 ? 14.919 6.088 3.626 1.00 16.42 96 ALA A CA 1
ATOM 611 C C . ALA A 1 76 ? 15.254 6.680 4.991 1.00 16.41 96 ALA A C 1
ATOM 612 O O . ALA A 1 76 ? 15.728 5.964 5.875 1.00 15.14 96 ALA A O 1
ATOM 614 N N . HIS A 1 77 ? 14.977 7.970 5.195 1.00 18.34 97 HIS A N 1
ATOM 615 C CA . HIS A 1 77 ? 15.230 8.562 6.512 1.00 17.88 97 HIS A CA 1
ATOM 616 C C . HIS A 1 77 ? 14.273 8.010 7.560 1.00 16.24 97 HIS A C 1
ATOM 617 O O . HIS A 1 77 ? 14.664 7.798 8.715 1.00 16.70 97 HIS A O 1
ATOM 624 N N . PHE A 1 78 ? 13.012 7.791 7.179 1.00 17.32 98 PHE A N 1
ATOM 625 C CA . PHE A 1 78 ? 12.022 7.283 8.118 1.00 15.23 98 PHE A CA 1
ATOM 626 C C . PHE A 1 78 ? 12.395 5.877 8.565 1.00 16.56 98 PHE A C 1
ATOM 627 O O . PHE A 1 78 ? 12.414 5.580 9.761 1.00 17.05 98 PHE A O 1
ATOM 635 N N . PHE A 1 79 ? 12.712 4.992 7.608 1.00 17.16 99 PHE A N 1
ATOM 636 C CA . PHE A 1 79 ? 13.108 3.629 7.959 1.00 17.92 99 PHE A CA 1
ATOM 637 C C . PHE A 1 79 ? 14.407 3.601 8.761 1.00 15.22 99 PHE A C 1
ATOM 638 O O . PHE A 1 79 ? 14.557 2.791 9.685 1.00 17.80 99 PHE A O 1
ATOM 646 N N . LEU A 1 80 ? 15.383 4.423 8.364 1.00 15.69 100 LEU A N 1
ATOM 647 C CA . LEU A 1 80 ? 16.609 4.526 9.148 1.00 16.54 100 LEU A CA 1
ATOM 648 C C . LEU A 1 80 ? 16.303 4.881 10.595 1.00 20.01 100 LEU A C 1
ATOM 649 O O . LEU A 1 80 ? 16.851 4.270 11.525 1.00 18.68 100 LEU A O 1
ATOM 654 N N . GLY A 1 81 ? 15.448 5.883 10.804 1.00 19.18 101 GLY A N 1
ATOM 655 C CA . GLY A 1 81 ? 15.143 6.301 12.163 1.00 17.91 101 GLY A CA 1
ATOM 656 C C . GLY A 1 81 ? 14.423 5.226 12.951 1.00 18.95 101 GLY A C 1
ATOM 657 O O . GLY A 1 81 ? 14.690 5.025 14.136 1.00 18.62 101 GLY A O 1
ATOM 658 N N . GLN A 1 82 ? 13.527 4.490 12.290 1.00 17.91 102 GLN A N 1
ATOM 659 C CA . GLN A 1 82 ? 12.800 3.425 12.967 1.00 18.65 102 GLN A CA 1
ATOM 660 C C . GLN A 1 82 ? 13.746 2.294 13.354 1.00 16.97 102 GLN A C 1
ATOM 661 O O . GLN A 1 82 ? 13.638 1.724 14.447 1.00 19.13 102 GLN A O 1
ATOM 667 N N . CYS A 1 83 ? 14.695 1.961 12.469 1.00 17.38 103 CYS A N 1
ATOM 668 C CA . CYS A 1 83 ? 15.743 0.995 12.818 1.00 18.43 103 CYS A CA 1
ATOM 669 C C . CYS A 1 83 ? 16.563 1.455 14.009 1.00 19.26 103 CYS A C 1
ATOM 670 O O . CYS A 1 83 ? 16.797 0.697 14.956 1.00 22.04 103 CYS A O 1
ATOM 673 N N . GLN A 1 84 ? 17.048 2.688 13.947 1.00 18.49 104 GLN A N 1
ATOM 674 C CA . GLN A 1 84 ? 17.884 3.204 15.020 1.00 19.52 104 GLN A CA 1
ATOM 675 C C . GLN A 1 84 ? 17.122 3.208 16.341 1.00 20.91 104 GLN A C 1
ATOM 676 O O . GLN A 1 84 ? 17.703 2.939 17.399 1.00 20.85 104 GLN A O 1
ATOM 682 N N . LEU A 1 85 ? 15.814 3.491 16.298 1.00 19.48 105 LEU A N 1
ATOM 683 C CA . LEU A 1 85 ? 15.006 3.464 17.515 1.00 19.15 105 LEU A CA 1
ATOM 684 C C . LEU A 1 85 ? 15.024 2.081 18.157 1.00 21.07 105 LEU A C 1
ATOM 685 O O . LEU A 1 85 ? 15.258 1.947 19.366 1.00 23.12 105 LEU A O 1
ATOM 690 N N . GLU A 1 86 ? 14.802 1.037 17.356 1.00 22.68 106 GLU A N 1
ATOM 691 C CA . GLU A 1 86 ? 14.838 -0.32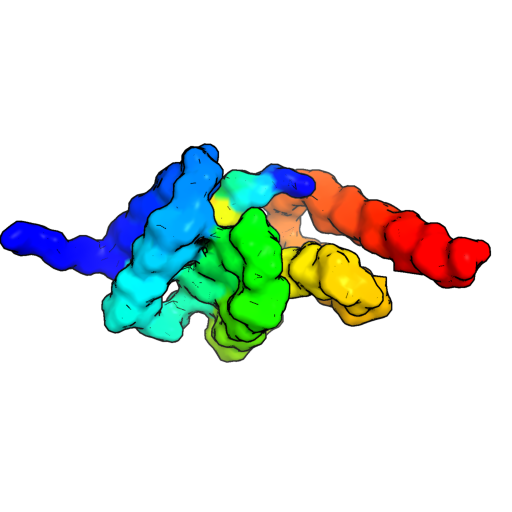4 17.885 1.00 23.11 106 GLU A CA 1
ATOM 692 C C . GLU A 1 86 ? 16.199 -0.666 18.485 1.00 24.19 106 GLU A C 1
ATOM 693 O O . GLU A 1 86 ? 16.275 -1.409 19.469 1.00 29.55 106 GLU A O 1
ATOM 699 N N . MET A 1 87 ? 17.277 -0.143 17.907 1.00 22.90 107 MET A N 1
ATOM 700 C CA . MET A 1 87 ? 18.629 -0.356 18.402 1.00 24.89 107 MET A CA 1
ATOM 701 C C . MET A 1 87 ? 18.963 0.530 19.588 1.00 26.07 107 MET A C 1
ATOM 702 O O . MET A 1 87 ? 20.101 0.488 20.071 1.00 27.00 107 MET A O 1
ATOM 707 N N . GLU A 1 88 ? 18.017 1.350 20.040 1.00 24.61 108 GLU A N 1
ATOM 708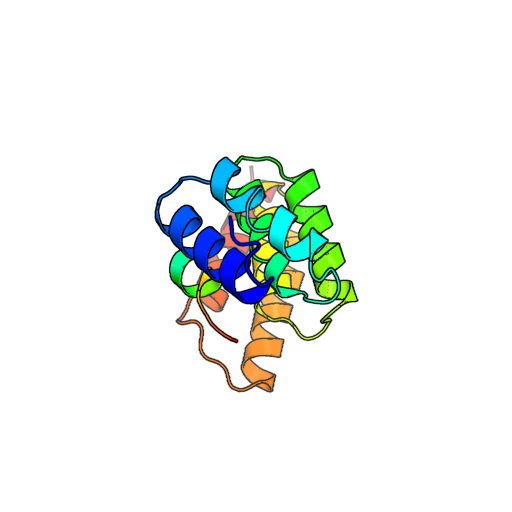 C CA . GLU A 1 88 ? 18.198 2.254 21.165 1.00 24.08 108 GLU A CA 1
ATOM 709 C C . GLU A 1 88 ? 19.165 3.394 20.858 1.00 27.48 108 GLU A C 1
ATOM 710 O O . GLU A 1 88 ? 19.731 3.995 21.774 1.00 25.01 108 GLU A O 1
ATOM 716 N N . SER A 1 89 ? 19.359 3.715 19.577 1.00 21.76 109 SER A N 1
ATOM 717 C CA . SER A 1 89 ? 20.126 4.894 19.183 1.00 19.08 109 SER A CA 1
ATOM 718 C C . SER A 1 89 ? 19.157 6.071 19.086 1.00 23.80 109 SER A C 1
ATOM 719 O O . SER A 1 89 ? 18.800 6.545 18.006 1.00 22.27 109 SER A O 1
ATOM 722 N N . TYR A 1 90 ? 18.726 6.538 20.263 1.00 20.38 110 TYR A N 1
ATOM 723 C CA . TYR A 1 90 ? 17.544 7.390 20.333 1.00 21.06 110 TYR A CA 1
ATOM 724 C C . TYR A 1 90 ? 17.786 8.732 19.652 1.00 17.66 110 TYR A C 1
ATOM 725 O O . TYR A 1 90 ? 16.965 9.201 18.857 1.00 18.70 110 TYR A O 1
ATOM 734 N N . ASP A 1 91 ? 18.909 9.384 19.960 1.00 20.84 111 ASP A N 1
ATOM 735 C CA . ASP A 1 91 ? 19.122 10.727 19.417 1.00 19.63 111 ASP A CA 1
ATOM 736 C C . ASP A 1 91 ? 19.255 10.709 17.898 1.00 19.99 111 ASP A C 1
ATOM 737 O O . ASP A 1 91 ? 18.726 11.596 17.214 1.00 19.83 111 ASP A O 1
ATOM 742 N N . GLU A 1 92 ? 19.975 9.728 17.355 1.00 21.62 112 GLU A N 1
ATOM 743 C CA . GLU A 1 92 ? 20.082 9.609 15.902 1.00 18.34 112 GLU A CA 1
ATOM 744 C C . GLU A 1 92 ? 18.727 9.291 15.285 1.00 19.09 112 GLU A C 1
ATOM 745 O O . GLU A 1 92 ? 18.359 9.864 14.253 1.00 18.94 112 GLU A O 1
ATOM 751 N N . ALA A 1 93 ? 17.963 8.390 15.918 1.00 18.27 113 ALA A N 1
ATOM 752 C CA . ALA A 1 93 ? 16.650 8.017 15.395 1.00 17.84 113 ALA A CA 1
ATOM 753 C C . ALA A 1 93 ? 15.752 9.232 15.295 1.00 17.29 113 ALA A C 1
ATOM 754 O O . ALA A 1 93 ? 15.109 9.470 14.266 1.00 17.72 113 ALA A O 1
ATOM 756 N N . ILE A 1 94 ? 15.688 10.016 16.372 1.00 18.57 114 ILE A N 1
ATOM 757 C CA . ILE A 1 94 ? 14.837 11.199 16.381 1.00 17.28 114 ILE A CA 1
ATOM 758 C C . ILE A 1 94 ? 15.262 12.185 15.301 1.00 18.34 114 ILE A C 1
ATOM 759 O O . ILE A 1 94 ? 14.421 12.772 14.615 1.00 17.42 114 ILE A O 1
ATOM 764 N N . ALA A 1 95 ? 16.566 12.381 15.123 1.00 17.39 115 ALA A N 1
ATOM 765 C CA . ALA A 1 95 ? 17.004 13.326 14.100 1.00 18.19 115 ALA A CA 1
ATOM 766 C C . ALA A 1 95 ? 16.637 12.836 12.707 1.00 19.88 115 ALA A C 1
ATOM 767 O O . ALA A 1 95 ? 16.219 13.625 11.855 1.00 17.44 115 ALA A O 1
ATOM 769 N N . ASN A 1 96 ? 16.763 11.530 12.460 1.00 16.97 116 ASN A N 1
ATOM 770 C CA . ASN A 1 96 ? 16.356 10.998 11.163 1.00 16.82 116 ASN A CA 1
ATOM 771 C C . ASN A 1 96 ? 14.851 11.081 10.951 1.00 17.31 116 ASN A C 1
ATOM 772 O O . ASN A 1 96 ? 14.405 11.365 9.837 1.00 17.00 116 ASN A O 1
ATOM 777 N N . LEU A 1 97 ? 14.053 10.805 11.989 1.00 17.34 117 LEU A N 1
ATOM 778 C CA . LEU A 1 97 ? 12.612 10.970 11.853 1.00 17.96 117 LEU A CA 1
ATOM 779 C C . LEU A 1 97 ? 12.244 12.426 11.595 1.00 19.87 117 LEU A C 1
ATOM 780 O O . LEU A 1 97 ? 11.390 12.715 10.755 1.00 17.97 117 LEU A O 1
ATOM 785 N N . GLN A 1 98 ? 12.890 13.359 12.301 1.00 19.29 118 GLN A N 1
ATOM 786 C CA . GLN A 1 98 ? 12.649 14.778 12.064 1.00 15.82 118 GLN A CA 1
ATOM 787 C C . GLN A 1 98 ? 13.047 15.189 10.648 1.00 21.01 118 GLN A C 1
ATOM 788 O O . GLN A 1 98 ? 12.366 16.003 10.008 1.00 20.79 118 GLN A O 1
ATOM 794 N N . ARG A 1 99 ? 14.138 14.625 10.135 1.00 17.52 119 ARG A N 1
ATOM 795 C CA . ARG A 1 99 ? 14.537 14.920 8.766 1.00 19.42 119 ARG A CA 1
ATOM 796 C C . ARG A 1 99 ? 13.524 14.375 7.767 1.00 19.06 119 ARG A C 1
ATOM 797 O O . ARG A 1 99 ? 13.215 15.028 6.768 1.00 17.82 119 ARG A O 1
ATOM 805 N N . ALA A 1 100 ? 12.997 13.173 8.020 1.00 17.64 120 ALA A N 1
ATOM 806 C CA . ALA A 1 100 ? 11.908 12.655 7.194 1.00 17.40 120 ALA A CA 1
ATOM 807 C C . ALA A 1 100 ? 10.728 13.614 7.183 1.00 18.74 120 ALA A C 1
ATOM 808 O O . ALA A 1 100 ? 10.141 13.871 6.123 1.00 19.27 120 ALA A O 1
ATOM 810 N N . TYR A 1 101 ? 10.366 14.155 8.350 1.00 19.32 121 TYR A N 1
ATOM 811 C CA . TYR A 1 101 ? 9.244 15.090 8.413 1.00 20.36 121 TYR A CA 1
ATOM 812 C C . TYR A 1 101 ? 9.516 16.318 7.553 1.00 22.57 121 TYR A C 1
ATOM 813 O O . TYR A 1 101 ? 8.668 16.739 6.754 1.00 22.18 121 TYR A O 1
ATOM 822 N N . SER A 1 102 ? 10.707 16.896 7.684 1.00 20.64 122 SER A N 1
ATOM 823 C CA . SER A 1 102 ? 11.009 18.115 6.942 1.00 17.34 122 SER A CA 1
ATOM 824 C C . SER A 1 102 ? 11.060 17.858 5.445 1.00 21.11 122 SER A C 1
ATOM 825 O O . SER A 1 102 ? 10.625 18.694 4.646 1.00 22.61 122 SER A O 1
ATOM 828 N N . LEU A 1 103 ? 11.625 16.720 5.046 1.00 21.39 123 LEU A N 1
ATOM 829 C CA . LEU A 1 103 ? 11.659 16.370 3.631 1.00 18.26 123 LEU A CA 1
ATOM 830 C C . LEU A 1 103 ? 10.253 16.153 3.085 1.00 22.95 123 LEU A C 1
ATOM 831 O O . LEU A 1 103 ? 9.959 16.527 1.945 1.00 22.93 123 LEU A O 1
ATOM 836 N N . ALA A 1 104 ? 9.376 15.535 3.878 1.00 19.79 124 ALA A N 1
ATOM 837 C CA . ALA A 1 104 ? 8.010 15.319 3.408 1.00 22.84 124 ALA A CA 1
ATOM 838 C C . ALA A 1 104 ? 7.296 16.641 3.233 1.00 25.98 124 ALA A C 1
ATOM 839 O O . ALA A 1 104 ? 6.556 16.836 2.256 1.00 27.23 124 ALA A O 1
ATOM 841 N N . LYS A 1 105 ? 7.513 17.565 4.165 1.00 24.83 125 LYS A N 1
ATOM 842 C CA . LYS A 1 105 ? 6.914 18.886 4.041 1.00 25.52 125 LYS A CA 1
ATOM 843 C C . LYS A 1 105 ? 7.443 19.616 2.809 1.00 30.73 125 LYS A C 1
ATOM 844 O O . LYS A 1 105 ? 6.670 20.146 2.002 1.00 30.15 125 LYS A O 1
ATOM 850 N N . GLU A 1 106 ? 8.772 19.635 2.630 1.00 26.49 126 GLU A N 1
ATOM 851 C CA . GLU A 1 106 ? 9.381 20.295 1.469 1.00 26.86 126 GLU A CA 1
ATOM 852 C C . GLU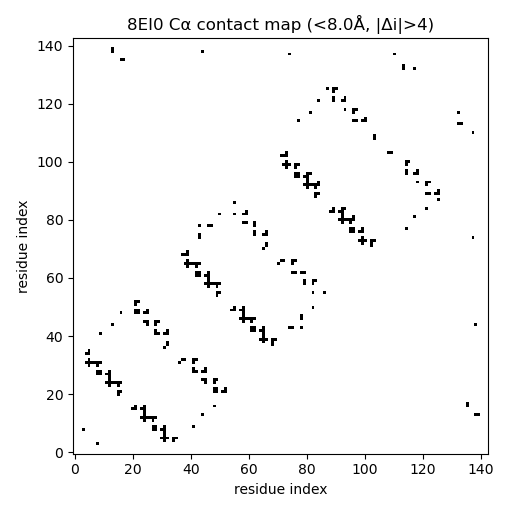 A 1 106 ? 8.864 19.713 0.158 1.00 24.60 126 GLU A C 1
ATOM 853 O O . GLU A 1 106 ? 8.588 20.449 -0.796 1.00 28.78 126 GLU A O 1
ATOM 859 N N . GLN A 1 107 ? 8.724 18.392 0.096 1.00 23.69 127 GLN A N 1
ATOM 860 C CA . GLN A 1 107 ? 8.241 17.709 -1.097 1.00 24.30 127 GLN A CA 1
ATOM 861 C C . GLN A 1 107 ? 6.724 17.691 -1.209 1.00 29.00 127 GLN A C 1
ATOM 862 O O . GLN A 1 107 ? 6.212 17.205 -2.223 1.00 28.36 127 GLN A O 1
ATOM 868 N N . ARG A 1 108 ? 6.011 18.192 -0.197 1.00 29.96 128 ARG A N 1
ATOM 869 C CA . ARG A 1 108 ? 4.555 18.327 -0.224 1.00 36.82 128 ARG A CA 1
ATOM 870 C C . ARG A 1 108 ? 3.892 16.950 -0.369 1.00 33.24 128 ARG A C 1
ATOM 871 O O . ARG A 1 108 ? 3.010 16.741 -1.204 1.00 33.52 128 ARG A O 1
ATOM 879 N N . LEU A 1 109 ? 4.349 15.993 0.447 1.00 28.35 129 LEU A N 1
ATOM 880 C CA . LEU A 1 10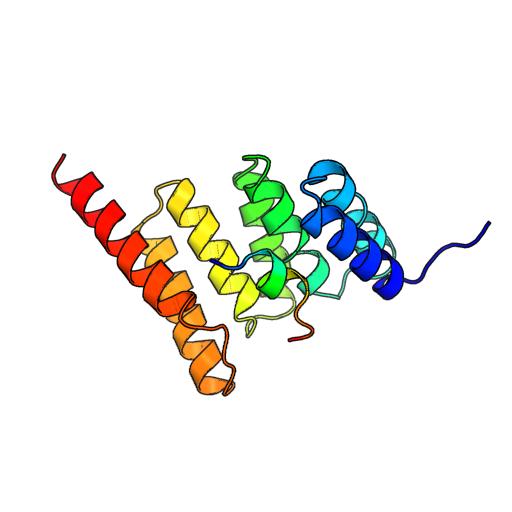9 ? 3.880 14.613 0.434 1.00 31.48 129 LEU A CA 1
ATOM 881 C C . LEU A 1 109 ? 3.169 14.283 1.745 1.00 38.60 129 LEU A C 1
ATOM 882 O O . LEU A 1 109 ? 3.390 14.927 2.775 1.00 37.69 129 LEU A O 1
ATOM 887 N N A ASN A 1 110 ? 2.340 13.234 1.748 0.32 36.45 130 ASN A 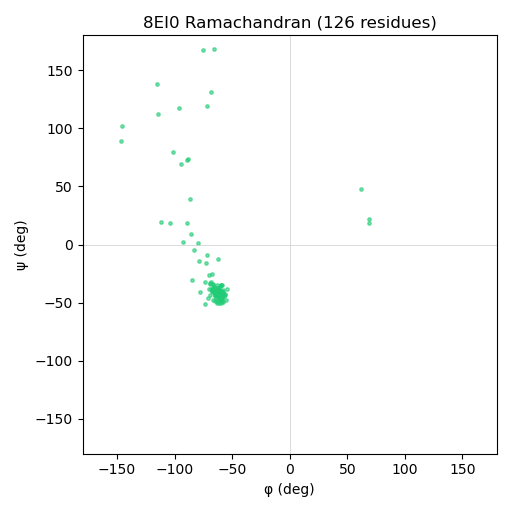N 1
ATOM 888 N N B ASN A 1 110 ? 2.312 13.266 1.651 0.68 36.48 130 ASN A N 1
ATOM 889 C CA A ASN A 1 110 ? 1.450 13.034 2.900 0.32 34.25 130 ASN A CA 1
ATOM 890 C CA B ASN A 1 110 ? 1.435 12.827 2.725 0.68 34.01 130 ASN A CA 1
ATOM 891 C C A ASN A 1 110 ? 1.917 12.070 3.997 0.32 35.68 130 ASN A C 1
ATOM 892 C C B ASN A 1 110 ? 1.743 11.374 3.042 0.68 33.09 130 ASN A C 1
ATOM 893 O O A ASN A 1 110 ? 2.283 12.519 5.089 0.32 36.38 130 ASN A O 1
ATOM 894 O O B ASN A 1 110 ? 1.714 10.514 2.155 0.68 30.26 130 ASN A O 1
ATOM 903 N N A PHE A 1 111 ? 1.851 10.758 3.746 0.32 33.27 131 PHE A N 1
ATOM 904 N N B PHE A 1 111 ? 2.057 11.112 4.303 0.68 30.44 131 PHE A N 1
ATOM 905 C CA A PHE A 1 111 ? 2.285 9.701 4.671 0.32 33.75 131 PHE A CA 1
ATOM 906 C CA B PHE A 1 111 ? 2.308 9.767 4.793 0.68 33.91 131 PHE A CA 1
ATOM 907 C C A PHE A 1 111 ? 1.442 9.575 5.940 0.32 33.46 131 PHE A C 1
ATOM 908 C C B PHE A 1 111 ? 1.404 9.495 5.978 0.68 33.44 131 PHE A C 1
ATOM 909 O O A PHE A 1 111 ? 1.904 8.994 6.927 0.32 34.54 131 PHE A O 1
ATOM 910 O O B PHE A 1 111 ? 1.773 8.779 6.912 0.68 34.89 131 PHE A O 1
ATOM 925 N N . GLY A 1 112 ? 0.218 10.085 5.956 1.00 34.11 132 GLY A N 1
ATOM 926 C CA . GLY A 1 112 ? -0.534 9.996 7.171 1.00 35.64 132 GLY A CA 1
ATOM 927 C C . GLY A 1 112 ? 0.046 10.850 8.280 1.00 32.63 132 GLY A C 1
ATOM 928 O O . GLY A 1 112 ? 0.801 11.800 8.065 1.00 40.76 132 GLY A O 1
ATOM 929 N N . ASP A 1 113 ? -0.343 10.488 9.498 1.00 36.35 133 ASP A N 1
ATOM 930 C CA . ASP A 1 113 ? 0.274 10.999 10.707 1.00 37.77 133 ASP A CA 1
ATOM 931 C C . ASP A 1 113 ? 1.448 10.122 11.129 1.00 27.79 133 ASP A C 1
ATOM 932 O O . ASP A 1 113 ? 1.874 10.175 12.289 1.00 27.07 133 ASP A O 1
ATOM 937 N N . ASP A 1 114 ? 1.972 9.311 10.201 1.00 27.33 134 ASP A N 1
ATOM 938 C CA . ASP A 1 114 ? 2.983 8.324 10.563 1.00 29.71 134 ASP A CA 1
ATOM 939 C C . ASP A 1 114 ? 4.240 8.984 11.113 1.00 20.58 134 ASP A C 1
ATOM 940 O O . ASP A 1 114 ? 4.808 8.503 12.090 1.00 21.62 134 ASP A O 1
ATOM 945 N N . ILE A 1 115 ? 4.690 10.081 10.509 1.00 25.16 135 ILE A N 1
ATOM 946 C CA . ILE A 1 115 ? 5.953 10.664 10.971 1.00 24.12 135 ILE A CA 1
ATOM 947 C C . ILE A 1 115 ? 5.799 11.370 12.315 1.00 23.51 135 ILE A C 1
ATOM 948 O O . ILE A 1 115 ? 6.583 11.091 13.234 1.00 22.51 135 ILE A O 1
ATOM 953 N N . PRO A 1 116 ? 4.828 12.274 12.502 1.00 24.69 136 PRO A N 1
ATOM 954 C CA . PRO A 1 116 ? 4.674 12.864 13.840 1.00 24.52 136 PRO A CA 1
ATOM 955 C C . PRO A 1 116 ? 4.399 11.825 14.905 1.00 22.77 136 PRO A C 1
ATOM 956 O O . PRO A 1 116 ? 4.866 11.969 16.041 1.00 22.21 136 PRO A O 1
ATOM 960 N N . SER A 1 117 ? 3.656 10.770 14.568 1.00 22.39 137 SER A N 1
ATOM 961 C CA . SER A 1 117 ? 3.430 9.706 15.538 1.00 24.39 137 SER A CA 1
ATOM 962 C C . SER A 1 117 ? 4.732 9.003 15.875 1.00 23.80 137 SER A C 1
ATOM 963 O O . SER A 1 117 ? 5.014 8.723 17.045 1.00 24.95 137 SER A O 1
ATOM 966 N N . ALA A 1 118 ? 5.555 8.725 14.879 1.00 23.51 138 ALA A N 1
ATOM 967 C CA . ALA A 1 118 ? 6.816 8.053 15.152 1.00 21.27 138 ALA A CA 1
ATOM 968 C C . ALA A 1 118 ? 7.717 8.890 16.050 1.00 20.47 138 ALA A C 1
ATOM 969 O O . ALA A 1 118 ? 8.415 8.366 16.904 1.00 21.48 138 ALA A O 1
ATOM 971 N N . LEU A 1 119 ? 7.688 10.195 15.838 1.00 21.24 139 LEU A N 1
ATOM 972 C CA . LEU A 1 119 ? 8.492 11.122 16.617 1.00 19.85 139 LEU A CA 1
ATOM 973 C C . LEU A 1 119 ? 8.055 11.107 18.075 1.00 24.14 139 LEU A C 1
ATOM 974 O O . LEU A 1 119 ? 8.877 11.050 18.970 1.00 21.68 139 LEU A O 1
ATOM 979 N N . ARG A 1 120 ? 6.747 11.164 18.300 1.00 21.22 140 ARG A N 1
ATOM 980 C CA . ARG A 1 120 ? 6.221 11.164 19.655 1.00 24.03 140 ARG A CA 1
ATOM 981 C C . ARG A 1 120 ? 6.650 9.905 20.375 1.00 23.86 140 ARG A C 1
ATOM 982 O O . ARG A 1 120 ? 7.081 9.951 21.511 1.00 27.37 140 ARG A O 1
ATOM 990 N N . ILE A 1 121 ? 6.521 8.777 19.696 1.00 24.24 141 ILE A N 1
ATOM 991 C CA . ILE A 1 121 ? 6.885 7.498 20.267 1.00 25.24 141 ILE A CA 1
ATOM 992 C C . ILE A 1 121 ? 8.373 7.412 20.568 1.00 25.65 141 ILE A C 1
ATOM 993 O O . ILE A 1 121 ? 8.777 6.924 21.610 1.00 26.00 141 ILE A O 1
ATOM 998 N N . ALA A 1 122 ? 9.188 7.893 19.647 1.00 24.05 142 ALA A N 1
ATOM 999 C CA . ALA A 1 122 ? 10.618 7.858 19.848 1.00 20.78 142 ALA A CA 1
ATOM 1000 C C . ALA A 1 122 ? 11.025 8.703 21.044 1.00 20.32 142 ALA A C 1
ATOM 1001 O O . ALA A 1 122 ? 11.913 8.324 21.787 1.00 21.41 142 ALA A O 1
ATOM 1003 N N . LYS A 1 123 ? 10.433 9.874 21.188 1.00 24.28 143 LYS A N 1
ATOM 1004 C CA . LYS A 1 123 ? 10.795 10.742 22.297 1.00 26.53 143 LYS A CA 1
ATOM 1005 C C . LYS A 1 123 ? 10.393 10.127 23.635 1.00 25.28 143 LYS A C 1
ATOM 1006 O O . LYS A 1 123 ? 11.111 10.246 24.613 1.00 24.78 143 LYS A O 1
ATOM 1012 N N . LYS A 1 124 ? 9.248 9.452 23.646 1.00 27.20 144 LYS A N 1
ATOM 1013 C CA . LYS A 1 124 ? 8.753 8.796 24.848 1.00 26.76 144 LYS A CA 1
ATOM 1014 C C . LYS A 1 124 ? 9.723 7.701 25.277 1.00 26.09 144 LYS A C 1
ATOM 1015 O O . LYS A 1 124 ? 10.132 7.643 26.436 1.00 29.35 144 LYS A O 1
ATOM 1021 N N . LYS A 1 125 ? 10.088 6.835 24.336 1.00 25.89 145 LYS A N 1
ATOM 1022 C CA . LYS A 1 125 ? 11.018 5.758 24.622 1.00 27.33 145 LYS A CA 1
ATOM 1023 C C . LYS A 1 125 ? 12.367 6.291 25.117 1.00 23.73 145 LYS A C 1
ATOM 1024 O O . LYS A 1 125 ? 12.918 5.777 26.072 1.00 24.71 145 LYS A O 1
ATOM 1030 N N . ARG A 1 126 ? 12.896 7.310 24.453 1.00 23.33 146 ARG A N 1
ATOM 1031 C CA . ARG A 1 126 ? 14.147 7.923 24.883 1.00 26.15 146 ARG A CA 1
ATOM 1032 C C . ARG A 1 126 ? 14.040 8.431 26.320 1.00 23.65 146 ARG A C 1
ATOM 1033 O O . ARG A 1 126 ? 14.904 8.142 27.156 1.00 26.08 146 ARG A O 1
ATOM 1041 N N . TRP A 1 127 ? 12.981 9.190 26.631 1.00 23.32 147 TRP A N 1
ATOM 1042 C CA . TRP A 1 127 ? 12.850 9.729 27.987 1.00 27.16 147 TRP A CA 1
ATOM 1043 C C . TRP A 1 127 ? 12.756 8.622 29.027 1.00 30.99 147 TRP A C 1
ATOM 1044 O O . TRP A 1 127 ? 13.380 8.707 30.092 1.00 28.20 147 TRP A O 1
ATOM 1055 N N . ASN A 1 128 ? 11.955 7.592 28.746 1.00 28.37 148 ASN A N 1
ATOM 1056 C CA . ASN A 1 128 ? 11.836 6.469 29.667 1.00 28.94 148 ASN A CA 1
ATOM 1057 C C . ASN A 1 128 ? 13.186 5.801 29.876 1.00 29.24 148 ASN A C 1
ATOM 1058 O O . ASN A 1 128 ? 13.559 5.487 31.009 1.00 28.09 148 ASN A O 1
ATOM 1063 N N . SER A 1 129 ? 13.945 5.605 28.795 1.00 25.91 149 SER A N 1
ATOM 1064 C CA . SER A 1 129 ? 15.258 4.977 28.900 1.00 27.57 149 SER A CA 1
ATOM 1065 C C . SER A 1 129 ? 16.178 5.741 29.846 1.00 27.64 149 SER A C 1
ATOM 1066 O O . SER A 1 129 ? 16.934 5.134 30.614 1.00 31.08 149 SER A O 1
ATOM 1069 N N . ILE A 1 130 ? 16.144 7.073 29.793 1.00 28.23 150 ILE A N 1
ATOM 1070 C CA . ILE A 1 130 ? 17.023 7.879 30.637 1.00 26.45 150 ILE A CA 1
ATOM 1071 C C . ILE A 1 130 ? 16.610 7.779 32.099 1.00 30.19 150 ILE A C 1
ATOM 1072 O O . ILE A 1 130 ? 17.456 7.654 32.995 1.00 32.03 150 ILE A O 1
ATOM 1077 N N . GLU A 1 131 ? 15.310 7.856 32.366 1.00 30.74 151 GLU A N 1
ATOM 1078 C CA . GLU A 1 131 ? 14.805 7.940 33.730 1.00 33.73 151 GLU A CA 1
ATOM 1079 C C . GLU A 1 131 ? 14.929 6.626 34.494 1.00 42.86 151 GLU A C 1
ATOM 1080 O O . GLU A 1 131 ? 14.830 6.638 35.726 1.00 40.14 151 GLU A O 1
ATOM 1086 N N . GLU A 1 132 ? 15.160 5.511 33.800 1.00 35.59 152 GLU A N 1
ATOM 1087 C CA . GLU A 1 132 ? 15.118 4.167 34.384 1.00 44.12 152 GLU A CA 1
ATOM 1088 C C . GLU A 1 132 ? 16.498 3.643 34.789 1.00 45.53 152 GLU A C 1
ATOM 1089 O O . GLU A 1 132 ? 17.505 4.350 34.693 1.00 52.81 152 GLU A O 1
ATOM 1098 N N . PRO B 2 2 ? 3.470 2.267 12.409 1.00 35.85 6 PRO B N 1
ATOM 1099 C CA . PRO B 2 2 ? 3.128 2.924 11.148 1.00 29.60 6 PRO B CA 1
ATOM 1100 C C . PRO B 2 2 ? 2.590 1.925 10.138 1.00 23.76 6 PRO B C 1
ATOM 1101 O O . PRO B 2 2 ? 2.598 0.708 10.368 1.00 32.20 6 PRO B O 1
ATOM 1105 N N . CYS B 2 3 ? 2.105 2.453 9.024 1.00 28.57 7 CYS B N 1
ATOM 1106 C CA . CYS B 2 3 ? 1.511 1.637 7.977 1.00 27.49 7 CYS B CA 1
ATOM 1107 C C . CYS B 2 3 ? 2.646 1.223 7.050 1.00 20.95 7 CYS B C 1
ATOM 1108 O O . CYS B 2 3 ? 2.815 1.745 5.947 1.00 22.83 7 CYS B O 1
ATOM 1111 N N . TYR B 2 4 ? 3.465 0.283 7.534 1.00 20.54 8 TYR B N 1
ATOM 1112 C CA . TYR B 2 4 ? 4.655 -0.100 6.776 1.00 20.79 8 TYR B CA 1
ATOM 1113 C C . TYR B 2 4 ? 4.297 -0.625 5.395 1.00 23.68 8 TYR B C 1
ATOM 1114 O O . TYR B 2 4 ? 5.037 -0.411 4.430 1.00 21.63 8 TYR B O 1
ATOM 1123 N N . GLU B 2 5 ? 3.169 -1.326 5.275 1.00 23.58 9 GLU B N 1
ATOM 1124 C CA . GLU B 2 5 ? 2.764 -1.817 3.965 1.00 23.03 9 GLU B CA 1
ATOM 1125 C C . GLU B 2 5 ? 2.531 -0.670 2.999 1.00 21.14 9 GLU B C 1
ATOM 1126 O O . GLU B 2 5 ? 2.946 -0.724 1.837 1.00 22.06 9 GLU B O 1
ATOM 1132 N N . ALA B 2 6 ? 1.879 0.389 3.467 1.00 20.78 10 ALA B N 1
ATOM 1133 C CA . ALA B 2 6 ? 1.685 1.557 2.624 1.00 20.33 10 ALA B CA 1
ATOM 1134 C C . ALA B 2 6 ? 3.016 2.194 2.239 1.00 20.50 10 ALA B C 1
ATOM 1135 O O . ALA B 2 6 ? 3.222 2.566 1.077 1.00 21.53 10 ALA B O 1
ATOM 1137 N N . TRP B 2 7 ? 3.928 2.336 3.205 1.00 18.64 11 TRP B N 1
ATOM 1138 C CA . TRP B 2 7 ? 5.234 2.912 2.903 1.00 18.56 11 TRP B CA 1
ATOM 1139 C C . TRP B 2 7 ? 5.964 2.085 1.868 1.00 20.22 11 TRP B C 1
ATOM 1140 O O . TRP B 2 7 ? 6.586 2.623 0.950 1.00 19.22 11 TRP B O 1
ATOM 1151 N N . VAL B 2 8 ? 5.917 0.777 1.999 1.00 20.29 12 VAL B N 1
ATOM 1152 C CA . VAL B 2 8 ? 6.622 -0.077 1.063 1.00 22.82 12 VAL B CA 1
ATOM 1153 C C . VAL B 2 8 ? 6.099 0.007 -0.358 1.00 19.45 12 VAL B C 1
ATOM 1154 O O . VAL B 2 8 ? 6.867 0.083 -1.297 1.00 23.55 12 VAL B O 1
ATOM 1158 N N . LEU B 2 9 ? 4.784 0.018 -0.510 1.00 24.45 13 LEU B N 1
ATOM 1159 C CA . LEU B 2 9 ? 4.180 0.035 -1.831 1.00 27.34 13 LEU B CA 1
ATOM 1160 C C . LEU B 2 9 ? 4.142 1.371 -2.536 1.00 30.21 13 LEU B C 1
ATOM 1161 O O . LEU B 2 9 ? 3.952 1.416 -3.735 1.00 31.25 13 LEU B O 1
ATOM 1166 N N . CYS B 2 10 ? 4.378 2.450 -1.814 1.00 32.74 14 CYS B N 1
ATOM 1167 C CA . CYS B 2 10 ? 4.157 3.762 -2.393 1.00 39.92 14 CYS B CA 1
ATOM 1168 C C . CYS B 2 10 ? 5.168 4.033 -3.495 1.00 41.59 14 CYS B C 1
ATOM 1169 O O . CYS B 2 10 ? 6.369 3.816 -3.320 1.00 47.06 14 CYS B O 1
ATOM 1172 N N . GLU B 2 11 ? 4.674 4.492 -4.641 1.00 44.17 15 GLU B N 1
ATOM 1173 C CA . GLU B 2 11 ? 5.558 4.892 -5.731 1.00 51.85 15 GLU B CA 1
ATOM 1174 C C . GLU B 2 11 ? 6.000 6.349 -5.600 1.00 61.18 15 GLU B C 1
ATOM 1175 O O . GLU B 2 11 ? 6.065 7.103 -6.577 1.00 62.90 15 GLU B O 1
ATOM 1181 N N . TYR B 2 12 ? 6.273 6.750 -4.357 1.00 61.55 16 TYR B N 1
ATOM 1182 C CA . TYR B 2 12 ? 6.950 7.995 -3.992 1.00 61.82 16 TYR B CA 1
ATOM 1183 C C . TYR B 2 12 ? 8.026 7.763 -2.946 1.00 64.06 16 TYR B C 1
ATOM 1184 O O . TYR B 2 12 ? 8.280 8.639 -2.116 1.00 66.55 16 TYR B O 1
#

Sequence (143 aa):
GASPSAQELKEQGNRLFVGRKYPEAAACCYGRAITRNPLVAVYYTTNRALCYLKMMQQHEQALADCRRALELDGQSVKAHFFLGQCQLEMESYDEAIANLQRAYSLAKEQRLNNFFGDDIPSALRIAKKKRWNSIEEPCYEAWVLCEY

GO terms:
  GO:0005634 nucleus (C, IDA)
  GO:0043161 proteasome-mediated ubiquitin-dependent protein catabolic process (P, IDA)
  GO:0050821 protein stabilization (P, IDA)
  GO:0006513 protein monoubiquitination (P, IDA)
  GO:0061630 ubiquitin protein ligase activity (F, IGI)
  GO:0043161 proteasome-mediated ubiquitin-dependent protein catabolic process (P, TAS)
  GO:0006511 ubiquitin-dependent protein catabolic process (P, IGI)
  GO:0051087 protein-folding chaperone binding (F, IPI)
  GO:0005515 protein binding (F, IPI)
  GO:0031072 heat shock protein binding (F, IPI)
  GO:0101031 protein folding chaperone complex (C, IPI)
  GO:0061630 ubiquitin protein ligase activity (F, IDA)
  GO:0005783 endoplasmic reticulum (C, IDA)
  GO:0030544 Hsp70 protein binding (F, IDA)
  GO:0000151 ubiquitin ligase complex (C, IDA)
  GO:0000209 protein polyubiquitination (P, IDA)
  GO:0061630 ubiquitin protein ligase activity (F, IMP)
  GO:0036503 ERAD pathway (P, IMP)
  GO:0006511 ubiquitin-dependent protein catabolic process (P, IMP)
  GO:0001664 G protein-coupled receptor binding (F, IPI)

Foldseek 3Di:
DDDDALVVLLVVLVVCVVVLVLVVSLVSLVSSCVRPVLALVSLLSNLVSCVSVVNLVSSLVSLVSSCVNPVLDLSSLQSNLVSCLVVVVLVSSLVSLVSSVVSCVVVVHDDDCVSVVVNVVSVVSNVVVVVD/DPVVCVVPDPD

Nearest PDB structures (foldseek):
  8ei0-assembly1_B  TM=1.100E+00  e=9.589E-01  synthetic construct
  8ei0-assembly1_A  TM=1.008E+00  e=1.399E-18  Homo sapiens
  8gck-assembly2_A  TM=9.973E-01  e=5.030E-17  Homo sapiens
  3q4a-assembly1_B  TM=9.865E-01  e=4.122E-17  Mus musculus
  8gck-assembly1_B  TM=9.946E-01  e=7.872E-17  Homo sapiens

Solvent-accessible surface area: 7973 Å² total; per-residue (Å²): 140,98,91,40,58,12,72,93,0,21,64,67,0,8,154,41,0,71,40,188,109,30,76,86,0,8,62,8,0,17,110,0,25,112,84,55,68,135,44,16,36,9,16,2,0,40,2,1,0,38,10,81,57,114,72,37,118,76,1,36,32,0,1,135,105,0,29,164,72,60,39,108,18,4,13,0,20,0,4,0,0,20,1,15,14,93,62,117,40,36,86,92,0,28,62,24,0,79,106,0,94,45,0,6,150,122,67,220,46,136,37,64,83,21,4,40,34,5,12,120,77,0,107,122,104,82,148,68,51,109,116,178,80,74,24,60,58,9,2,90,55,139,183

InterPro domains:
  I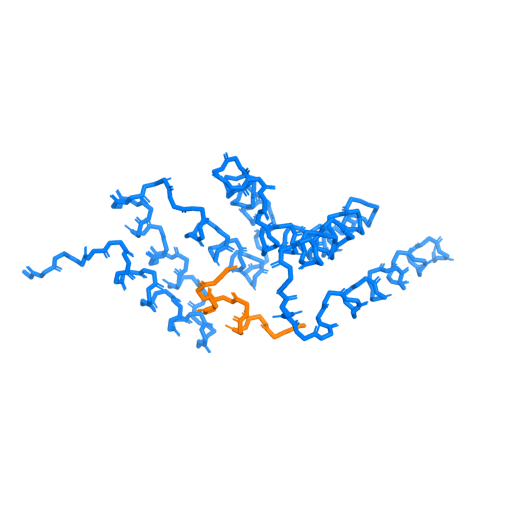PR003613 U-box domain [PF04564] (227-299)
  IPR003613 U-box domain [PS51698] (226-300)
  IPR003613 U-box domain [SM00504] (230-293)
  IPR011990 Tetratricopeptide-like helical domain superfamily [G3DSA:1.25.40.10] (24-139)
  IPR011990 Tetratricopeptide-like helical domain superfamily [SSF48452] (25-127)
  IPR013083 Zinc finger, RING/FYVE/PHD-type [G3DSA:3.30.40.10] (224-303)
  IPR019734 Tetratricopeptide repeat [PS50005] (60-93)
  IPR019734 Tetratricopeptide repeat [PS50005] (94-127)
  IPR019734 Tetratricopeptide repeat [SM00028] (26-59)
  IPR019734 Tetratricopeptide repeat [SM00028] (60-93)
  IPR019734 Tetratricopeptide repeat [SM00028] (94-127)
  IPR041312 CHIP, N-terminal tetratricopeptide repeat domain [PF18391] (142-225)
  IPR045202 CHIP , U-box domain [cd16654] (227-297)

Organism: Homo sapiens (NCBI:txid9606)